Protein AF-A0A7G8PDU6-F1 (afdb_monomer_lite)

Radius of gyration: 21.89 Å; chains: 1; bounding box: 64×41×57 Å

Sequence (117 aa):
MLDEIWTPAAAGVVAGLGAAMPLGAIAALLLREGLVNGFRVAAGAAAGVATVDLVYCTIATLTGATFAWVIDDHRGAFLLASGLLIVAIGVRQLCQVSFVKCFGPTAVISLGPTRCE

Structure (mmCIF, N/CA/C/O backbone):
data_AF-A0A7G8PDU6-F1
#
_entry.id   AF-A0A7G8PDU6-F1
#
loop_
_atom_site.group_PDB
_atom_site.id
_atom_site.type_symbol
_atom_site.label_atom_id
_atom_site.label_alt_id
_atom_site.label_comp_id
_atom_site.label_asym_id
_atom_site.label_entity_id
_atom_site.label_seq_id
_atom_site.pdbx_PDB_ins_code
_atom_site.Cartn_x
_atom_site.Cartn_y
_atom_site.Cartn_z
_atom_site.occupancy
_atom_site.B_iso_or_equiv
_atom_site.auth_seq_id
_atom_site.auth_comp_id
_atom_site.auth_asym_id
_atom_site.auth_atom_id
_atom_site.pdbx_PDB_model_num
ATOM 1 N N . MET A 1 1 ? 28.158 -12.651 -4.720 1.00 58.69 1 MET A N 1
ATOM 2 C CA . MET A 1 1 ? 27.134 -13.717 -4.623 1.00 58.69 1 MET A CA 1
ATOM 3 C C . MET A 1 1 ? 26.109 -13.483 -3.522 1.00 58.69 1 MET A C 1
ATOM 5 O O . MET A 1 1 ? 24.941 -13.406 -3.864 1.00 58.69 1 MET A O 1
ATOM 9 N N . LEU A 1 2 ? 26.474 -13.338 -2.238 1.00 61.88 2 LEU A N 1
ATOM 10 C CA . LEU A 1 2 ? 25.473 -12.999 -1.208 1.00 61.88 2 LEU A CA 1
ATOM 11 C C . LEU A 1 2 ? 24.870 -11.603 -1.453 1.00 61.88 2 LEU A C 1
ATOM 13 O O . LEU A 1 2 ? 23.651 -11.464 -1.438 1.00 61.88 2 LEU A O 1
ATOM 17 N N . ASP A 1 3 ? 25.688 -10.603 -1.792 1.00 74.19 3 ASP A N 1
ATOM 18 C CA . ASP A 1 3 ? 25.215 -9.233 -2.067 1.00 74.19 3 ASP A CA 1
ATOM 19 C C . ASP A 1 3 ? 24.244 -9.135 -3.258 1.00 74.19 3 ASP A C 1
ATOM 21 O O . ASP A 1 3 ? 23.340 -8.303 -3.244 1.00 74.19 3 ASP A O 1
ATOM 25 N N . GLU A 1 4 ? 24.371 -10.029 -4.244 1.00 78.75 4 GLU A N 1
ATOM 26 C CA . GLU A 1 4 ? 23.499 -10.136 -5.430 1.00 78.75 4 GLU A CA 1
ATOM 27 C C . GLU A 1 4 ? 22.113 -10.704 -5.125 1.00 78.75 4 GLU A C 1
ATOM 29 O O . GLU A 1 4 ? 21.183 -10.485 -5.891 1.00 78.75 4 GLU A O 1
ATOM 34 N N . ILE A 1 5 ? 21.965 -11.427 -4.014 1.00 80.56 5 ILE A N 1
ATOM 35 C CA . ILE A 1 5 ? 20.681 -11.953 -3.536 1.00 80.56 5 ILE A CA 1
ATOM 36 C C . ILE A 1 5 ? 20.074 -11.028 -2.484 1.00 80.56 5 ILE A C 1
ATOM 38 O O . ILE A 1 5 ? 18.863 -10.806 -2.477 1.00 80.56 5 ILE A O 1
ATOM 42 N N . TRP A 1 6 ? 20.909 -10.438 -1.628 1.00 87.38 6 TRP A N 1
ATOM 43 C CA . TRP A 1 6 ? 20.455 -9.512 -0.596 1.00 87.38 6 TRP A CA 1
ATOM 44 C C . TRP A 1 6 ? 19.875 -8.222 -1.179 1.00 87.38 6 TRP A C 1
ATOM 46 O O . TRP A 1 6 ? 18.873 -7.737 -0.661 1.00 87.38 6 TRP A O 1
ATOM 56 N N . THR A 1 7 ? 20.432 -7.689 -2.271 1.00 86.19 7 THR A N 1
ATOM 57 C CA . THR A 1 7 ? 19.902 -6.473 -2.917 1.00 86.19 7 THR A CA 1
ATOM 58 C C . THR A 1 7 ? 18.493 -6.637 -3.495 1.00 86.19 7 THR A C 1
ATOM 60 O O . THR A 1 7 ? 17.632 -5.836 -3.125 1.00 86.19 7 THR A O 1
ATOM 63 N N . PRO A 1 8 ? 18.183 -7.635 -4.347 1.00 85.69 8 PRO A N 1
ATOM 64 C CA . PRO A 1 8 ? 16.826 -7.814 -4.857 1.00 85.69 8 PRO A CA 1
ATOM 65 C C . PRO A 1 8 ? 15.847 -8.228 -3.754 1.00 85.69 8 PRO A C 1
ATOM 67 O O . PRO A 1 8 ? 14.700 -7.785 -3.774 1.00 85.69 8 PRO A O 1
ATOM 70 N N . ALA A 1 9 ? 16.288 -9.007 -2.758 1.00 84.50 9 ALA A N 1
ATOM 71 C CA . ALA A 1 9 ? 15.455 -9.348 -1.606 1.00 84.50 9 ALA A CA 1
ATOM 72 C C . ALA A 1 9 ? 15.091 -8.102 -0.781 1.00 84.50 9 ALA A C 1
ATOM 74 O O . ALA A 1 9 ? 13.918 -7.878 -0.483 1.00 84.50 9 ALA A O 1
ATOM 75 N N . ALA A 1 10 ? 16.070 -7.248 -0.467 1.00 88.00 10 ALA A N 1
ATOM 76 C CA . ALA A 1 10 ? 15.836 -5.996 0.246 1.00 88.00 10 ALA A CA 1
ATOM 77 C C . ALA A 1 10 ? 14.972 -5.026 -0.574 1.00 88.00 10 ALA A C 1
ATOM 79 O O . ALA A 1 10 ? 14.035 -4.438 -0.036 1.00 88.00 10 ALA A O 1
ATOM 80 N N . ALA A 1 11 ? 15.229 -4.897 -1.879 1.00 85.50 11 ALA A N 1
ATOM 81 C CA . ALA A 1 11 ? 14.428 -4.064 -2.773 1.00 85.50 11 ALA A CA 1
ATOM 82 C C . ALA A 1 11 ? 12.970 -4.541 -2.844 1.00 85.50 11 ALA A C 1
ATOM 84 O O . ALA A 1 11 ? 12.058 -3.720 -2.780 1.00 85.50 11 ALA A O 1
ATOM 85 N N . GLY A 1 12 ? 12.743 -5.857 -2.905 1.00 83.12 12 GLY A N 1
ATOM 86 C CA . GLY A 1 12 ? 11.407 -6.450 -2.862 1.00 83.12 12 GLY A CA 1
ATOM 87 C C . GLY A 1 12 ? 10.679 -6.171 -1.545 1.00 83.12 12 GLY A C 1
ATOM 88 O O . GLY A 1 12 ? 9.515 -5.779 -1.564 1.00 83.12 12 GLY A O 1
ATOM 89 N N . VAL A 1 13 ? 11.368 -6.295 -0.404 1.00 86.38 13 VAL A N 1
ATOM 90 C CA . VAL A 1 13 ? 10.800 -5.972 0.919 1.00 86.38 13 VAL A CA 1
ATOM 91 C C . VAL A 1 13 ? 10.433 -4.491 1.021 1.00 86.38 13 VAL A C 1
ATOM 93 O O . VAL A 1 13 ? 9.337 -4.165 1.473 1.00 86.38 13 VAL A O 1
ATOM 96 N N . VAL A 1 14 ? 11.310 -3.591 0.573 1.00 87.31 14 VAL A N 1
ATOM 97 C CA . VAL A 1 14 ? 11.053 -2.141 0.589 1.00 87.31 14 VAL A CA 1
ATOM 98 C C . VAL A 1 14 ? 9.904 -1.773 -0.353 1.00 87.31 14 VAL A C 1
ATOM 100 O O . VAL A 1 14 ? 9.031 -0.996 0.031 1.00 87.31 14 VAL A O 1
ATOM 103 N N . ALA A 1 15 ? 9.855 -2.357 -1.552 1.00 82.94 15 ALA A N 1
ATOM 104 C CA . ALA A 1 15 ? 8.761 -2.147 -2.498 1.00 82.94 15 ALA A CA 1
ATOM 105 C C . ALA A 1 15 ? 7.421 -2.666 -1.949 1.00 82.94 15 ALA A C 1
ATOM 107 O O . ALA A 1 15 ? 6.408 -1.974 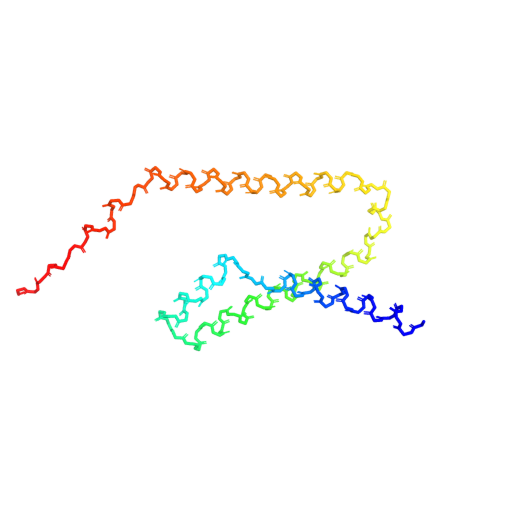-2.046 1.00 82.94 15 ALA A O 1
ATOM 108 N N . GLY A 1 16 ? 7.425 -3.841 -1.312 1.00 76.25 16 GLY A N 1
ATOM 109 C CA . GLY A 1 16 ? 6.250 -4.415 -0.656 1.00 76.25 16 GLY A CA 1
ATOM 110 C C . GLY A 1 16 ? 5.763 -3.574 0.524 1.00 76.25 16 GLY A C 1
ATOM 111 O O . GLY A 1 16 ? 4.573 -3.297 0.625 1.00 76.25 16 GLY A O 1
ATOM 112 N N . LEU A 1 17 ? 6.673 -3.091 1.376 1.00 80.56 17 LEU A N 1
ATOM 113 C CA . LEU A 1 17 ? 6.338 -2.168 2.468 1.00 80.56 17 LEU A CA 1
ATOM 114 C C . LEU A 1 17 ? 5.760 -0.846 1.949 1.00 80.56 17 LEU A C 1
ATOM 116 O O . LEU A 1 17 ? 4.814 -0.326 2.536 1.00 80.56 17 LEU A O 1
ATOM 120 N N . GLY A 1 18 ? 6.298 -0.321 0.845 1.00 78.31 18 GLY A N 1
ATOM 121 C CA . GLY A 1 18 ? 5.778 0.881 0.196 1.00 78.31 18 GLY A CA 1
ATOM 122 C C . GLY A 1 18 ? 4.353 0.711 -0.336 1.00 78.31 18 GLY A C 1
ATOM 123 O O . GLY A 1 18 ? 3.552 1.634 -0.216 1.00 78.31 18 GLY A O 1
ATOM 124 N N . ALA A 1 19 ? 4.021 -0.465 -0.877 1.00 71.75 19 ALA A N 1
ATOM 125 C CA . ALA A 1 19 ? 2.669 -0.781 -1.340 1.00 71.75 19 ALA A CA 1
ATOM 126 C C . ALA A 1 19 ? 1.694 -1.047 -0.178 1.00 71.75 19 ALA A C 1
ATOM 128 O O . ALA A 1 19 ? 0.557 -0.584 -0.211 1.00 71.75 19 ALA A O 1
ATOM 129 N N . ALA A 1 20 ? 2.151 -1.752 0.862 1.00 72.12 20 ALA A N 1
ATOM 130 C CA . ALA A 1 20 ? 1.299 -2.223 1.950 1.00 72.12 20 ALA A CA 1
ATOM 131 C C . ALA A 1 20 ? 0.970 -1.156 3.002 1.00 72.12 20 ALA A C 1
ATOM 133 O O . ALA A 1 20 ? -0.032 -1.299 3.696 1.00 72.12 20 ALA A O 1
ATOM 134 N N . MET A 1 21 ? 1.798 -0.117 3.174 1.00 72.81 21 MET A N 1
ATOM 135 C CA . MET A 1 21 ? 1.584 0.918 4.193 1.00 72.81 21 MET A CA 1
ATOM 136 C C . MET A 1 21 ? 0.507 1.913 3.735 1.00 72.81 21 MET A C 1
ATOM 138 O O . MET A 1 21 ? 0.796 2.815 2.943 1.00 72.81 21 MET A O 1
ATOM 142 N N . PRO A 1 22 ? -0.737 1.830 4.248 1.00 66.38 22 PRO A N 1
ATOM 143 C CA . PRO A 1 22 ? -1.825 2.661 3.773 1.00 66.38 22 PRO A CA 1
ATOM 144 C C . PRO A 1 22 ? -1.789 3.999 4.521 1.00 66.38 22 PRO A C 1
ATOM 146 O O . PRO A 1 22 ? -2.660 4.282 5.336 1.00 66.38 22 PRO A O 1
ATOM 149 N N . LEU A 1 23 ? -0.789 4.847 4.268 1.00 67.56 23 LEU A N 1
ATOM 150 C CA . LEU A 1 23 ? -0.573 6.110 5.005 1.00 67.56 23 LEU A CA 1
ATOM 151 C C . LEU A 1 23 ? -1.593 7.228 4.683 1.00 67.56 23 LEU A C 1
ATOM 153 O O . LEU A 1 23 ? -1.410 8.375 5.083 1.00 67.56 23 LEU A O 1
ATOM 157 N N . GLY A 1 24 ? -2.660 6.918 3.945 1.00 75.69 24 GLY A N 1
ATOM 158 C CA . GLY A 1 24 ? -3.631 7.891 3.446 1.00 75.69 24 GLY A CA 1
ATOM 159 C C . GLY A 1 24 ? -5.006 7.812 4.114 1.00 75.69 24 GLY A C 1
ATOM 160 O O . GLY A 1 24 ? -5.151 7.600 5.317 1.00 75.69 24 GLY A O 1
ATOM 161 N N . ALA A 1 25 ? -6.049 7.968 3.295 1.00 79.94 25 ALA A N 1
ATOM 162 C CA . ALA A 1 25 ? -7.442 7.994 3.744 1.00 79.94 25 ALA A CA 1
ATOM 163 C C . ALA A 1 25 ? -7.875 6.707 4.466 1.00 79.94 25 ALA A C 1
ATOM 165 O O . ALA A 1 25 ? -8.644 6.769 5.419 1.00 79.94 25 ALA A O 1
ATOM 166 N N . ILE A 1 26 ? -7.358 5.548 4.047 1.00 86.38 26 ILE A N 1
ATOM 167 C CA . ILE A 1 26 ? -7.719 4.252 4.634 1.00 86.38 26 ILE A CA 1
ATOM 168 C C . ILE A 1 26 ? -7.268 4.163 6.100 1.00 86.38 26 ILE A C 1
ATOM 170 O O . ILE A 1 26 ? -8.058 3.729 6.935 1.00 86.38 26 ILE A O 1
ATOM 174 N N . ALA A 1 27 ? -6.064 4.635 6.452 1.00 85.12 27 ALA A N 1
ATOM 175 C CA . ALA A 1 27 ? -5.621 4.669 7.849 1.00 85.12 27 ALA A CA 1
ATOM 176 C C . ALA A 1 27 ? -6.503 5.580 8.711 1.00 85.12 27 ALA A C 1
ATOM 178 O O . ALA A 1 27 ? -6.891 5.189 9.808 1.00 85.12 27 ALA A O 1
ATOM 179 N N . ALA A 1 28 ? -6.873 6.763 8.209 1.00 88.00 28 ALA A N 1
ATOM 180 C CA . ALA A 1 28 ? -7.775 7.663 8.927 1.00 88.00 28 ALA A CA 1
ATOM 181 C C . ALA A 1 28 ? -9.175 7.049 9.118 1.00 88.00 28 ALA A C 1
ATOM 183 O O . ALA A 1 28 ? -9.765 7.177 10.193 1.00 88.00 28 ALA A O 1
ATOM 184 N N . LEU A 1 29 ? -9.691 6.346 8.103 1.00 86.19 29 LEU A N 1
ATOM 185 C CA . LEU A 1 29 ? -10.969 5.634 8.176 1.00 86.19 29 LEU A CA 1
ATOM 186 C C . LEU A 1 29 ? -10.922 4.480 9.183 1.00 86.19 29 LEU A C 1
ATOM 188 O O . LEU A 1 29 ? -11.814 4.390 10.020 1.00 86.19 29 LEU A O 1
ATOM 192 N N . LEU A 1 30 ? -9.876 3.648 9.162 1.00 87.69 30 LEU A N 1
ATOM 193 C CA . LEU A 1 30 ? -9.695 2.554 10.124 1.00 87.69 30 LEU A CA 1
ATOM 194 C C . LEU A 1 30 ? -9.487 3.069 11.551 1.00 87.69 30 LEU A C 1
ATOM 196 O O . LEU A 1 30 ? -10.020 2.488 12.495 1.00 87.69 30 LEU A O 1
ATOM 200 N N . LEU A 1 31 ? -8.756 4.174 11.717 1.00 88.69 31 LEU A N 1
ATOM 201 C CA . LEU A 1 31 ? -8.574 4.811 13.018 1.00 88.69 31 LEU A CA 1
ATOM 202 C C . LEU A 1 31 ? -9.911 5.320 13.561 1.00 88.69 31 LEU A C 1
ATOM 204 O O . LEU A 1 31 ? -10.251 5.048 14.709 1.00 88.69 31 LEU A O 1
ATOM 208 N N . ARG A 1 32 ? -10.702 6.007 12.729 1.00 90.25 32 ARG A N 1
ATOM 209 C CA . ARG A 1 32 ? -12.048 6.451 13.107 1.00 90.25 32 ARG A CA 1
ATOM 210 C C . ARG A 1 32 ? -12.950 5.267 13.447 1.00 90.25 32 ARG A C 1
ATOM 212 O O . ARG A 1 32 ? -13.655 5.322 14.447 1.00 90.25 32 ARG A O 1
ATOM 219 N N . GLU A 1 33 ? -12.910 4.207 12.650 1.00 92.50 33 GLU A N 1
ATOM 220 C CA . GLU A 1 33 ? -13.686 2.989 12.888 1.00 92.50 33 GLU A CA 1
ATOM 221 C C . GLU A 1 33 ? -13.306 2.334 14.224 1.00 92.50 33 GLU A C 1
ATOM 223 O O . GLU A 1 33 ? -14.180 1.963 15.004 1.00 92.50 33 GLU A O 1
ATOM 228 N N . GLY A 1 34 ? -12.011 2.280 14.546 1.00 89.81 34 GLY A N 1
ATOM 229 C CA . GLY A 1 34 ? -11.521 1.768 15.826 1.00 89.81 34 GLY A CA 1
ATOM 230 C C . GLY A 1 34 ? -11.924 2.627 17.019 1.00 89.81 34 GLY A C 1
ATOM 231 O O . GLY A 1 34 ? -12.220 2.084 18.082 1.00 89.81 34 GLY A O 1
ATOM 232 N N . LEU A 1 35 ? -11.982 3.948 16.842 1.00 93.38 35 LEU A N 1
ATOM 233 C CA . LEU A 1 35 ? -12.425 4.880 17.879 1.00 93.38 35 LEU A CA 1
ATOM 234 C C . LEU A 1 35 ? -13.944 4.839 18.106 1.00 93.38 35 LEU A C 1
ATOM 236 O O . LEU A 1 35 ? -14.380 4.994 19.243 1.00 93.38 35 LEU A O 1
ATOM 240 N N . VAL A 1 36 ? -14.748 4.636 17.055 1.00 93.44 36 VAL A N 1
ATOM 241 C CA . VAL A 1 36 ? -16.222 4.653 17.139 1.00 93.44 36 VAL A CA 1
ATOM 242 C C . VAL A 1 36 ? -16.794 3.282 17.508 1.00 93.44 36 VAL A C 1
ATOM 244 O O . VAL A 1 36 ? -17.647 3.194 18.386 1.00 93.44 36 VAL A O 1
ATOM 247 N N . ASN A 1 37 ? -16.328 2.215 16.854 1.00 88.69 37 ASN A N 1
ATOM 248 C CA . ASN A 1 37 ? -16.907 0.869 16.947 1.00 88.69 37 ASN A CA 1
ATOM 249 C C . ASN A 1 37 ? -15.991 -0.141 17.669 1.00 88.69 37 ASN A C 1
ATOM 251 O O . ASN A 1 37 ? -16.360 -1.301 17.867 1.00 88.69 37 ASN A O 1
ATOM 255 N N . GLY A 1 38 ? -14.807 0.297 18.112 1.00 90.81 38 GLY A N 1
ATOM 256 C CA . GLY A 1 38 ? -13.863 -0.502 18.889 1.00 90.81 38 GLY A CA 1
ATOM 257 C C . GLY A 1 38 ? -12.921 -1.374 18.049 1.00 90.81 38 GLY A C 1
ATOM 258 O O . GLY A 1 38 ? -13.096 -1.594 16.850 1.00 90.81 38 GLY A O 1
ATOM 259 N N . PHE A 1 39 ? -11.895 -1.920 18.712 1.00 88.19 39 PHE A N 1
ATOM 260 C CA . PHE A 1 39 ? -10.776 -2.607 18.052 1.00 88.19 39 PHE A CA 1
ATOM 261 C C . PHE A 1 39 ? -11.187 -3.856 17.258 1.00 88.19 39 PHE A C 1
ATOM 263 O O . PHE A 1 39 ? -10.637 -4.117 16.193 1.00 88.19 39 PHE A O 1
ATOM 270 N N . ARG A 1 40 ? -12.175 -4.625 17.736 1.00 88.06 40 ARG A N 1
ATOM 271 C CA . ARG A 1 40 ? -12.631 -5.849 17.051 1.00 88.06 40 ARG A CA 1
ATOM 272 C C . ARG A 1 40 ? -13.229 -5.567 15.673 1.00 88.06 40 ARG A C 1
ATOM 274 O O . ARG A 1 40 ? -12.972 -6.326 14.744 1.00 88.06 40 ARG A O 1
ATOM 281 N N . VAL A 1 41 ? -14.015 -4.498 15.545 1.00 89.62 41 VAL A N 1
ATOM 282 C CA . VAL A 1 41 ? -14.643 -4.120 14.270 1.00 89.62 41 VAL A CA 1
ATOM 283 C C . VAL A 1 41 ? -13.591 -3.547 13.323 1.00 89.62 41 VAL A C 1
ATOM 285 O O . VAL A 1 41 ? -13.510 -3.969 12.170 1.00 89.62 41 VAL A O 1
ATOM 288 N N . ALA A 1 42 ? -12.703 -2.690 13.833 1.00 88.38 42 ALA A N 1
ATOM 289 C CA . ALA A 1 42 ? -11.586 -2.158 13.056 1.00 88.38 42 ALA A CA 1
ATOM 290 C C . ALA A 1 42 ? -10.622 -3.247 12.561 1.00 88.38 42 ALA A C 1
ATOM 292 O O . ALA A 1 42 ? -10.160 -3.175 11.426 1.00 88.38 42 ALA A O 1
ATOM 293 N N . ALA A 1 43 ? -10.357 -4.285 13.362 1.00 89.81 43 ALA A N 1
ATOM 294 C CA . ALA A 1 43 ? -9.545 -5.426 12.943 1.00 89.81 43 ALA A CA 1
ATOM 295 C C . ALA A 1 43 ? -10.202 -6.211 11.794 1.00 89.81 43 ALA A C 1
ATOM 297 O O . ALA A 1 43 ? -9.516 -6.606 10.854 1.00 89.81 43 ALA A O 1
ATOM 298 N N . GLY A 1 44 ? -11.528 -6.387 11.826 1.00 92.00 44 GLY A N 1
ATOM 299 C CA . GLY A 1 44 ? -12.277 -6.987 10.717 1.00 92.00 44 GLY A CA 1
ATO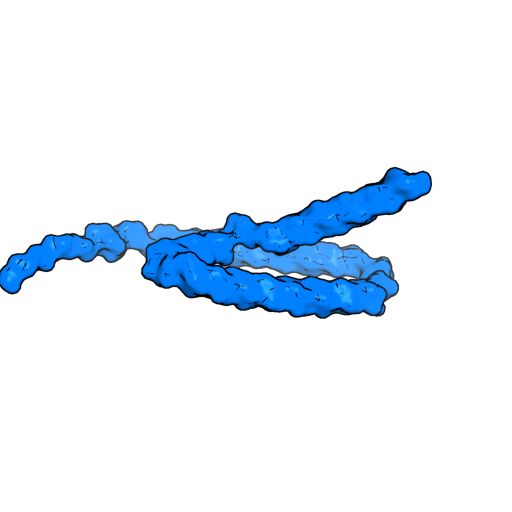M 300 C C . GLY A 1 44 ? -12.217 -6.141 9.441 1.00 92.00 44 GLY A C 1
ATOM 301 O O . GLY A 1 44 ? -11.973 -6.671 8.358 1.00 92.00 44 GLY A O 1
ATOM 302 N N . ALA A 1 45 ? -12.359 -4.819 9.568 1.00 89.56 45 ALA A N 1
ATOM 303 C CA . ALA A 1 45 ? -12.211 -3.896 8.444 1.00 89.56 45 ALA A CA 1
ATOM 304 C C . ALA A 1 45 ? -10.785 -3.922 7.863 1.00 89.56 45 ALA A C 1
ATOM 306 O O . ALA A 1 45 ? -10.614 -4.008 6.647 1.00 89.56 45 ALA A O 1
ATOM 307 N N . ALA A 1 46 ? -9.760 -3.927 8.719 1.00 88.56 46 ALA A N 1
ATOM 308 C CA . ALA A 1 46 ? -8.363 -4.030 8.305 1.00 88.56 46 ALA A CA 1
ATOM 309 C C . ALA A 1 46 ? -8.067 -5.365 7.600 1.00 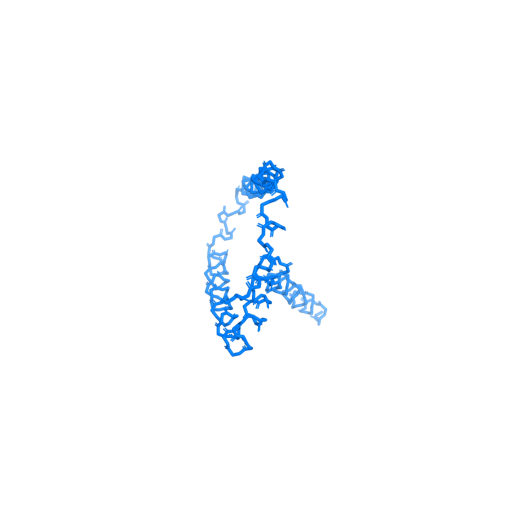88.56 46 ALA A C 1
ATOM 311 O O . ALA A 1 46 ? -7.369 -5.377 6.589 1.00 88.56 46 ALA A O 1
ATOM 312 N N . ALA A 1 47 ? -8.645 -6.473 8.0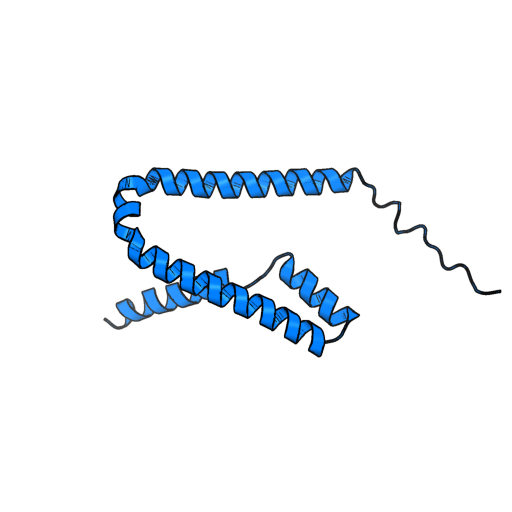77 1.00 90.81 47 ALA A N 1
ATOM 313 C CA . ALA A 1 47 ? -8.533 -7.769 7.413 1.00 90.81 47 ALA A CA 1
ATOM 314 C C . ALA A 1 47 ? -9.147 -7.744 6.004 1.00 90.81 47 ALA A C 1
ATOM 316 O O . ALA A 1 47 ? -8.554 -8.284 5.076 1.00 90.81 47 ALA A O 1
ATOM 317 N N . GLY A 1 48 ? -10.287 -7.071 5.821 1.00 90.12 48 GLY A N 1
ATOM 318 C CA . GLY A 1 48 ? -10.892 -6.878 4.500 1.00 90.12 48 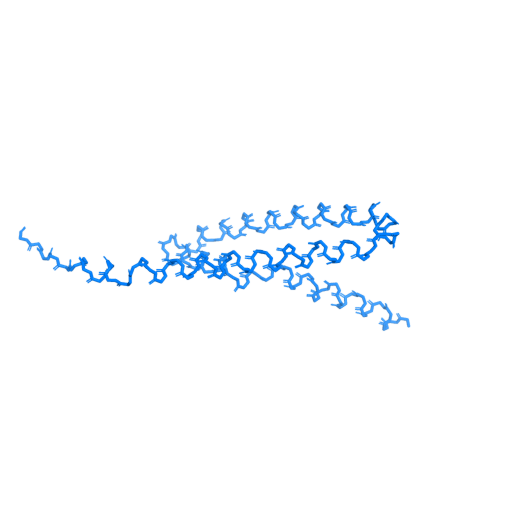GLY A CA 1
ATOM 319 C C . GLY A 1 48 ? -10.016 -6.064 3.541 1.00 90.12 48 GLY A C 1
ATOM 320 O O . GLY A 1 48 ? -9.892 -6.412 2.371 1.00 90.12 48 GLY A O 1
ATOM 321 N N . VAL A 1 49 ? -9.363 -5.004 4.024 1.00 89.94 49 VAL A N 1
ATOM 322 C CA . VAL A 1 49 ? -8.408 -4.237 3.203 1.00 89.94 49 VAL A CA 1
ATOM 323 C C . VAL A 1 49 ? -7.215 -5.113 2.812 1.00 89.94 49 VAL A C 1
ATOM 325 O O . VAL A 1 49 ? -6.830 -5.136 1.645 1.00 89.94 49 VAL A O 1
ATOM 328 N N . ALA A 1 50 ? -6.674 -5.877 3.764 1.00 89.44 50 ALA A N 1
ATOM 329 C CA . ALA A 1 50 ? -5.535 -6.757 3.524 1.00 89.44 50 ALA A CA 1
ATOM 330 C C . ALA A 1 50 ? -5.846 -7.866 2.505 1.00 89.44 50 ALA A C 1
ATOM 332 O O . ALA A 1 50 ? -4.994 -8.187 1.681 1.00 89.44 50 ALA A O 1
ATOM 333 N N . THR A 1 51 ? -7.053 -8.443 2.516 1.00 92.31 51 THR A N 1
ATOM 334 C CA . THR A 1 51 ? -7.423 -9.468 1.526 1.00 92.31 51 THR A CA 1
ATOM 335 C C . THR A 1 51 ? -7.524 -8.891 0.121 1.00 92.31 51 THR A C 1
ATOM 337 O O . THR A 1 51 ? -7.022 -9.508 -0.817 1.00 92.31 51 THR A O 1
ATOM 340 N N . VAL A 1 52 ? -8.118 -7.707 -0.038 1.00 92.38 52 VAL A N 1
ATOM 341 C CA . VAL A 1 52 ? -8.197 -7.032 -1.343 1.00 92.38 52 VAL A CA 1
ATOM 342 C C . VAL A 1 52 ? -6.803 -6.677 -1.859 1.00 92.38 52 VAL A C 1
ATOM 344 O O . VAL A 1 52 ? -6.528 -6.894 -3.038 1.00 92.38 52 VAL A O 1
ATOM 347 N N . ASP A 1 53 ? -5.914 -6.199 -0.987 1.00 89.38 53 ASP A N 1
ATOM 348 C CA . ASP A 1 53 ? -4.531 -5.881 -1.354 1.00 89.38 53 ASP A CA 1
ATOM 349 C C . ASP A 1 53 ? -3.756 -7.126 -1.813 1.00 89.38 53 ASP A C 1
ATOM 351 O O . ASP A 1 53 ? -3.107 -7.112 -2.859 1.00 89.38 53 ASP A O 1
ATOM 355 N N . LEU A 1 54 ? -3.912 -8.250 -1.105 1.00 87.50 54 LEU A N 1
ATOM 356 C CA . LEU A 1 54 ? -3.278 -9.523 -1.456 1.00 87.50 54 LEU A CA 1
ATOM 357 C C . LEU A 1 54 ? -3.805 -10.059 -2.800 1.00 87.50 54 LEU A C 1
ATOM 359 O O . LEU A 1 54 ? -3.029 -10.483 -3.661 1.00 87.50 54 LEU A O 1
ATOM 363 N N . VAL A 1 55 ? -5.118 -9.982 -3.030 1.00 93.81 55 VAL A N 1
ATOM 364 C CA . VAL A 1 55 ? -5.733 -10.358 -4.315 1.00 93.81 55 VAL A CA 1
ATOM 365 C C . VAL A 1 55 ? -5.233 -9.457 -5.447 1.00 93.81 55 VAL A C 1
ATOM 367 O O . VAL A 1 55 ? -4.871 -9.948 -6.514 1.00 93.81 55 VAL A O 1
ATOM 370 N N . TYR A 1 56 ? -5.152 -8.147 -5.230 1.00 87.44 56 TYR A N 1
ATOM 371 C CA . TYR A 1 56 ? -4.644 -7.231 -6.246 1.00 87.44 56 TYR A CA 1
ATOM 372 C C . TYR A 1 56 ? -3.161 -7.480 -6.551 1.00 87.44 56 TYR A C 1
ATOM 374 O O . TYR A 1 56 ? -2.791 -7.617 -7.717 1.00 87.44 56 TYR A O 1
ATOM 382 N N . CYS A 1 57 ? -2.319 -7.609 -5.524 1.00 88.00 57 CYS A N 1
ATOM 383 C CA . CYS A 1 57 ? -0.889 -7.868 -5.681 1.00 88.00 57 CYS A CA 1
ATOM 384 C C . CYS A 1 57 ? -0.616 -9.186 -6.416 1.00 88.00 57 CYS A C 1
ATOM 386 O O . CYS A 1 57 ? 0.260 -9.233 -7.283 1.00 88.00 57 CYS A O 1
ATOM 388 N N . THR A 1 58 ? -1.370 -10.247 -6.112 1.00 90.69 58 THR A N 1
ATOM 389 C CA . THR A 1 58 ? -1.239 -11.543 -6.804 1.00 90.69 58 THR A CA 1
ATOM 390 C C . THR A 1 58 ? -1.612 -11.437 -8.279 1.00 90.69 58 THR A C 1
ATOM 392 O O . THR A 1 58 ? -0.853 -11.889 -9.136 1.00 90.69 58 THR A O 1
ATOM 395 N N . ILE A 1 59 ? -2.723 -10.774 -8.607 1.00 92.31 59 ILE A N 1
ATOM 396 C CA . ILE A 1 59 ? -3.117 -10.544 -10.005 1.00 92.31 59 ILE A CA 1
ATOM 397 C C . ILE A 1 59 ? -2.075 -9.680 -10.727 1.00 92.31 59 ILE A C 1
ATOM 399 O O . ILE A 1 59 ? -1.681 -10.000 -11.851 1.00 92.31 59 ILE A O 1
ATOM 403 N N . ALA A 1 60 ? -1.600 -8.610 -10.090 1.00 87.12 60 ALA A N 1
ATOM 404 C CA . ALA A 1 60 ? -0.625 -7.690 -10.665 1.00 87.12 60 ALA A CA 1
ATOM 405 C C . ALA A 1 60 ? 0.719 -8.375 -10.955 1.00 87.12 60 ALA A C 1
ATOM 407 O O . ALA A 1 60 ? 1.277 -8.186 -12.034 1.00 87.12 60 ALA A O 1
ATOM 408 N N . THR A 1 61 ? 1.223 -9.204 -10.036 1.00 86.38 61 THR A N 1
ATOM 409 C CA . THR A 1 61 ? 2.488 -9.938 -10.223 1.00 86.38 61 THR A CA 1
ATOM 410 C C . THR A 1 61 ? 2.383 -11.016 -11.298 1.00 86.38 61 THR A C 1
ATOM 412 O O . THR A 1 61 ? 3.271 -11.104 -12.147 1.00 86.38 61 THR A O 1
ATOM 415 N N . LEU A 1 62 ? 1.286 -11.782 -11.329 1.00 89.06 62 LEU A N 1
ATOM 416 C CA . LEU A 1 62 ? 1.036 -12.768 -12.387 1.00 89.06 62 LEU A CA 1
ATOM 417 C C . LEU A 1 62 ? 0.942 -12.097 -13.762 1.00 89.06 62 LEU A C 1
ATOM 419 O O . LEU A 1 62 ? 1.605 -12.512 -14.713 1.00 89.06 62 LEU A O 1
ATOM 423 N N . THR A 1 63 ? 0.169 -11.014 -13.854 1.00 86.75 63 THR A N 1
ATOM 424 C CA . THR A 1 63 ? 0.001 -10.265 -15.104 1.00 86.75 63 THR A CA 1
ATOM 425 C C . THR A 1 63 ? 1.327 -9.641 -15.536 1.00 86.75 63 THR A C 1
ATOM 427 O O . THR A 1 63 ? 1.739 -9.814 -16.680 1.00 86.75 63 THR A O 1
ATOM 430 N N . GLY A 1 64 ? 2.058 -8.999 -14.622 1.00 80.94 64 GLY A N 1
ATOM 431 C CA . GLY A 1 64 ? 3.360 -8.392 -14.904 1.00 80.94 64 GLY A CA 1
ATOM 432 C C . GLY A 1 64 ? 4.380 -9.385 -15.463 1.00 80.94 64 GLY A C 1
ATOM 433 O O . GLY A 1 64 ? 5.046 -9.075 -16.448 1.00 80.94 64 GLY A O 1
ATOM 434 N N . ALA A 1 65 ? 4.442 -10.601 -14.911 1.00 80.75 65 ALA A N 1
ATOM 435 C CA . ALA A 1 65 ? 5.325 -11.653 -15.416 1.00 80.75 65 ALA A CA 1
ATOM 436 C C . ALA A 1 65 ? 4.965 -12.086 -16.849 1.00 80.75 65 ALA A C 1
ATOM 438 O O . ALA A 1 65 ? 5.851 -12.303 -17.672 1.00 80.75 65 ALA A O 1
ATOM 439 N N . THR A 1 66 ? 3.670 -12.171 -17.167 1.00 80.94 66 THR A N 1
ATOM 440 C CA . THR A 1 66 ? 3.196 -12.585 -18.502 1.00 80.94 66 THR A CA 1
ATOM 441 C C . THR A 1 66 ? 3.263 -11.488 -19.564 1.00 80.94 66 THR A C 1
ATOM 443 O O . THR A 1 66 ? 3.370 -11.801 -20.745 1.00 80.94 66 THR A O 1
ATOM 446 N N . PHE A 1 67 ? 3.211 -10.210 -19.177 1.00 79.31 67 PHE A N 1
ATOM 447 C CA . PHE A 1 67 ? 3.184 -9.073 -20.107 1.00 79.31 67 PHE A CA 1
ATOM 448 C C . PHE A 1 67 ? 4.518 -8.320 -20.215 1.00 79.31 67 PHE A C 1
ATOM 450 O O . PHE A 1 67 ? 4.632 -7.430 -21.057 1.00 79.31 67 PHE A O 1
ATOM 457 N N . ALA A 1 68 ? 5.546 -8.706 -19.451 1.00 78.69 68 ALA A N 1
ATOM 458 C CA . ALA A 1 68 ? 6.858 -8.049 -19.439 1.00 78.69 68 ALA A CA 1
ATOM 459 C C . ALA A 1 68 ? 7.465 -7.845 -20.844 1.00 78.69 68 ALA A C 1
ATOM 461 O O . ALA A 1 68 ? 7.902 -6.748 -21.175 1.00 78.69 68 ALA A O 1
ATOM 462 N N . TRP A 1 69 ? 7.413 -8.870 -21.696 1.00 77.25 69 TRP A N 1
ATOM 463 C CA . TRP A 1 69 ? 7.885 -8.835 -23.086 1.00 77.25 69 TRP A CA 1
ATOM 464 C C . TRP A 1 69 ? 7.176 -7.819 -24.001 1.00 77.25 69 TRP A C 1
ATOM 466 O O . TRP A 1 69 ? 7.819 -7.204 -24.842 1.00 77.25 69 TRP A O 1
ATOM 476 N N . VAL A 1 70 ? 5.869 -7.604 -23.833 1.00 76.50 70 VAL A N 1
ATOM 477 C CA . VAL A 1 70 ? 5.077 -6.660 -24.646 1.00 76.50 70 VAL A CA 1
ATOM 478 C C . VAL A 1 70 ? 5.319 -5.221 -24.187 1.00 76.50 70 VAL A C 1
ATOM 480 O O . VAL A 1 70 ? 5.289 -4.287 -24.985 1.00 76.50 70 VAL A O 1
ATOM 483 N N . ILE A 1 71 ? 5.574 -5.039 -22.890 1.00 76.00 71 ILE A N 1
ATOM 484 C CA . ILE A 1 71 ? 5.854 -3.731 -22.292 1.00 76.00 71 ILE A CA 1
ATOM 485 C C . ILE A 1 71 ? 7.224 -3.207 -22.733 1.00 76.00 71 ILE A C 1
ATOM 487 O O . ILE A 1 71 ? 7.373 -1.994 -22.869 1.00 76.00 71 ILE A O 1
ATOM 491 N N . ASP A 1 72 ? 8.201 -4.083 -22.981 1.00 76.88 72 ASP A N 1
ATOM 492 C CA . ASP A 1 72 ? 9.550 -3.680 -23.399 1.00 76.88 72 ASP A CA 1
ATOM 493 C C . ASP A 1 72 ? 9.536 -2.932 -24.746 1.00 76.88 72 ASP A C 1
ATOM 495 O O . ASP A 1 72 ? 10.153 -1.875 -24.882 1.00 76.88 72 ASP A O 1
ATOM 499 N N . ASP A 1 73 ? 8.704 -3.391 -25.684 1.00 79.56 73 ASP A N 1
ATOM 500 C CA . ASP A 1 73 ? 8.544 -2.801 -27.020 1.00 79.56 73 ASP A CA 1
ATOM 501 C C . ASP A 1 73 ? 7.868 -1.410 -26.991 1.00 79.56 73 ASP A C 1
ATOM 503 O O . ASP A 1 73 ? 8.156 -0.541 -27.810 1.00 79.56 73 ASP A O 1
ATOM 507 N N . HIS A 1 74 ? 7.000 -1.151 -26.001 1.00 81.88 74 HIS A N 1
ATOM 508 C CA . HIS A 1 74 ? 6.198 0.083 -25.897 1.00 81.88 74 HIS A CA 1
ATOM 509 C C . HIS A 1 74 ? 6.407 0.854 -24.582 1.00 81.88 74 HIS A C 1
ATOM 511 O O . HIS A 1 74 ? 5.552 1.644 -24.157 1.00 81.88 74 HIS A O 1
ATOM 517 N N . ARG A 1 75 ? 7.561 0.671 -23.931 1.00 78.75 75 ARG A N 1
ATOM 518 C CA . ARG A 1 75 ? 7.852 1.166 -22.572 1.00 78.75 75 ARG A CA 1
ATOM 519 C C . ARG A 1 75 ? 7.564 2.659 -22.381 1.00 78.75 75 ARG A C 1
ATOM 521 O O . ARG A 1 75 ? 7.029 3.066 -21.349 1.00 78.75 75 ARG A O 1
ATOM 528 N N . GLY A 1 76 ? 7.886 3.476 -23.384 1.00 81.88 76 GLY A N 1
ATOM 529 C CA . GLY A 1 76 ? 7.665 4.925 -23.348 1.00 81.88 76 GLY A CA 1
ATOM 530 C C . GLY A 1 76 ? 6.186 5.318 -23.267 1.00 81.88 76 GLY A C 1
ATOM 531 O O . GLY A 1 76 ? 5.826 6.196 -22.483 1.00 81.88 76 GLY A O 1
ATOM 532 N N . ALA A 1 77 ? 5.315 4.637 -24.016 1.00 84.00 77 ALA A N 1
ATOM 533 C CA . ALA A 1 77 ? 3.881 4.923 -24.020 1.00 84.00 77 ALA A CA 1
ATOM 534 C C . ALA A 1 77 ? 3.233 4.574 -22.672 1.00 84.00 77 ALA A C 1
ATOM 536 O O . ALA A 1 77 ? 2.447 5.359 -22.144 1.00 84.00 77 ALA A O 1
ATOM 537 N N . PHE A 1 78 ? 3.619 3.444 -22.070 1.00 84.25 78 PHE A N 1
ATOM 538 C CA . PHE A 1 78 ? 3.131 3.036 -20.749 1.00 84.25 78 PHE A CA 1
ATOM 539 C C . PHE A 1 78 ? 3.580 3.988 -19.630 1.00 84.25 78 PHE A C 1
ATOM 541 O O . PHE A 1 78 ? 2.784 4.316 -18.744 1.00 84.25 78 PHE A O 1
ATOM 548 N N . LEU A 1 79 ? 4.824 4.476 -19.676 1.00 86.62 79 LEU A N 1
ATOM 549 C CA . LEU A 1 79 ? 5.329 5.465 -18.715 1.00 86.62 79 LEU A CA 1
ATOM 550 C C . LEU A 1 79 ? 4.562 6.787 -18.808 1.00 86.62 79 LEU A C 1
ATOM 552 O O . LEU A 1 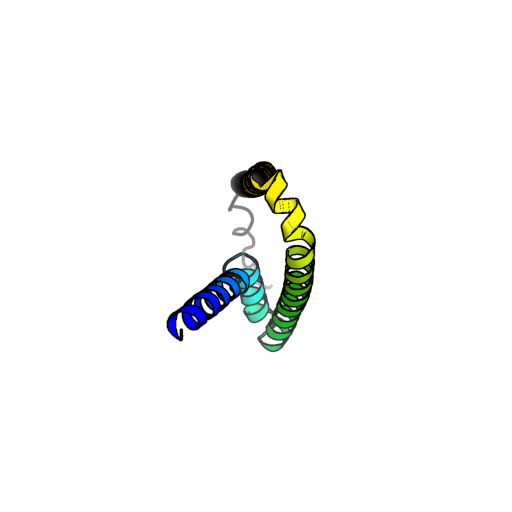79 ? 4.152 7.336 -17.786 1.00 86.62 79 LEU A O 1
ATOM 556 N N . LEU A 1 80 ? 4.313 7.274 -20.025 1.00 90.69 80 LEU A N 1
ATOM 557 C CA . LEU A 1 80 ? 3.531 8.492 -20.228 1.00 90.69 80 LEU A CA 1
ATOM 558 C C . LEU A 1 80 ? 2.073 8.306 -19.803 1.00 90.69 80 LEU A C 1
ATOM 560 O O . LEU A 1 80 ? 1.531 9.170 -19.119 1.00 90.69 80 LEU A O 1
ATOM 564 N N . ALA A 1 81 ? 1.448 7.180 -20.153 1.00 90.94 81 ALA A N 1
ATOM 565 C CA . ALA A 1 81 ? 0.061 6.901 -19.795 1.00 90.94 81 ALA A CA 1
ATOM 566 C C . ALA A 1 81 ? -0.134 6.806 -18.272 1.00 90.94 81 ALA A C 1
ATOM 568 O O . ALA A 1 81 ? -1.042 7.432 -17.727 1.00 90.94 81 ALA A O 1
ATOM 569 N N . SER A 1 82 ? 0.733 6.065 -17.574 1.00 87.06 82 SER A N 1
ATOM 570 C CA . SER A 1 82 ? 0.676 5.926 -16.110 1.00 87.06 82 SER A CA 1
ATOM 571 C C . SER A 1 82 ? 0.975 7.243 -15.393 1.00 87.06 82 SER A C 1
ATOM 573 O O . SER A 1 82 ? 0.233 7.631 -14.490 1.00 87.06 82 SER A O 1
ATOM 575 N N . GLY A 1 83 ? 2.000 7.978 -15.832 1.00 91.00 83 GLY A N 1
ATOM 576 C CA . GLY A 1 83 ? 2.311 9.302 -15.297 1.00 91.00 83 GLY A CA 1
ATOM 577 C C . GLY A 1 83 ? 1.156 10.285 -15.490 1.00 91.00 83 GLY A C 1
ATOM 578 O O . GLY A 1 83 ? 0.751 10.957 -14.540 1.00 91.00 83 GLY A O 1
ATOM 579 N N . LEU A 1 84 ? 0.564 10.317 -16.687 1.00 94.62 84 LEU A N 1
ATOM 580 C CA . LEU A 1 84 ? -0.597 11.156 -16.982 1.00 94.62 84 LEU A CA 1
ATOM 581 C C . LEU A 1 84 ? -1.797 10.782 -16.108 1.00 94.62 84 LEU A C 1
ATOM 583 O O . LEU A 1 84 ? -2.479 11.671 -15.603 1.00 94.62 84 LEU A O 1
ATOM 587 N N . LEU A 1 85 ? -2.034 9.487 -15.892 1.00 93.56 85 LEU A N 1
ATOM 588 C CA . LEU A 1 85 ? -3.107 9.006 -15.026 1.00 93.56 85 LEU A CA 1
ATOM 589 C C . LEU A 1 85 ? -2.912 9.476 -13.575 1.00 93.56 85 LEU A C 1
ATOM 591 O O . LEU A 1 85 ? -3.860 9.980 -12.972 1.00 93.56 85 LEU A O 1
ATOM 595 N N . ILE A 1 86 ? -1.693 9.382 -13.031 1.00 91.00 86 ILE A N 1
ATOM 596 C CA . ILE A 1 86 ? -1.369 9.865 -11.676 1.00 91.00 86 ILE A CA 1
ATOM 597 C C . ILE A 1 86 ? -1.578 11.378 -11.579 1.00 91.00 86 ILE A C 1
ATOM 599 O O . ILE A 1 86 ? -2.230 11.847 -10.644 1.00 91.00 86 ILE A O 1
ATOM 603 N N . VAL A 1 87 ? -1.079 12.144 -12.554 1.00 93.81 87 VAL A N 1
ATOM 604 C CA . VAL A 1 87 ? -1.275 13.600 -12.601 1.00 93.81 87 VAL A CA 1
ATOM 605 C C . VAL A 1 87 ? -2.764 13.936 -12.676 1.00 93.81 87 VAL A C 1
ATOM 607 O O . VAL A 1 87 ? -3.231 14.795 -11.932 1.00 93.81 87 VAL A O 1
ATOM 610 N N . ALA A 1 88 ? -3.537 13.233 -13.505 1.00 93.56 88 ALA A N 1
ATOM 611 C CA . ALA A 1 88 ? -4.975 13.444 -13.628 1.00 93.56 88 ALA A CA 1
ATOM 612 C C . ALA A 1 88 ? -5.716 13.160 -12.312 1.00 93.56 88 ALA A C 1
ATOM 614 O O . ALA A 1 88 ? -6.573 13.951 -11.913 1.00 93.56 88 ALA A O 1
ATOM 615 N N . ILE A 1 89 ? -5.379 12.073 -11.611 1.00 91.31 89 ILE A N 1
ATOM 616 C CA . ILE A 1 89 ? -5.965 11.749 -10.301 1.00 91.31 89 ILE A CA 1
ATOM 617 C C . ILE A 1 89 ? -5.584 12.816 -9.270 1.00 91.31 89 ILE A C 1
ATOM 619 O O . ILE A 1 89 ? -6.467 13.323 -8.576 1.00 91.31 89 ILE A O 1
ATOM 623 N N . GLY A 1 90 ? -4.311 13.215 -9.214 1.00 87.88 90 GLY A N 1
ATOM 624 C CA . GLY A 1 90 ? -3.834 14.259 -8.307 1.00 87.88 90 GLY A CA 1
ATOM 625 C C . GLY A 1 90 ? -4.527 15.602 -8.546 1.00 87.88 90 GLY A C 1
ATOM 626 O O . GLY A 1 90 ? -5.021 16.220 -7.603 1.00 87.88 90 GLY A O 1
ATOM 627 N N . VAL A 1 91 ? -4.657 16.022 -9.809 1.00 92.25 91 VAL A N 1
ATOM 628 C CA . VAL A 1 91 ? -5.390 17.239 -10.195 1.00 92.25 91 VAL A CA 1
ATOM 629 C C . VAL A 1 91 ? -6.863 17.127 -9.817 1.00 92.25 91 VAL A C 1
ATOM 631 O O . VAL A 1 91 ? -7.403 18.055 -9.217 1.00 92.25 91 VAL A O 1
ATOM 634 N N . ARG A 1 92 ? -7.522 15.991 -10.088 1.00 89.81 92 ARG A N 1
ATOM 635 C CA . ARG A 1 92 ? -8.918 15.788 -9.670 1.00 89.81 92 ARG A CA 1
ATOM 636 C C . ARG A 1 92 ? -9.068 15.898 -8.155 1.00 89.81 92 ARG A C 1
ATOM 638 O O . ARG A 1 92 ? -9.973 16.598 -7.712 1.00 89.81 92 ARG A O 1
ATOM 645 N N . GLN A 1 93 ? -8.190 15.275 -7.368 1.00 83.69 93 GLN A N 1
ATOM 646 C CA . GLN A 1 93 ? -8.218 15.377 -5.906 1.00 83.69 93 GLN A CA 1
ATOM 647 C C . GLN A 1 93 ? -8.018 16.824 -5.433 1.00 83.69 93 GLN A C 1
ATOM 649 O O . GLN A 1 93 ? -8.806 17.307 -4.623 1.00 83.69 93 GLN A O 1
ATOM 654 N N . LEU A 1 94 ? -7.044 17.554 -5.985 1.00 85.62 94 LEU A N 1
ATOM 655 C CA . LEU A 1 94 ? -6.821 18.977 -5.691 1.00 85.62 94 LEU A CA 1
ATOM 656 C C . LEU A 1 94 ? -8.048 19.840 -6.027 1.00 85.62 94 LEU A C 1
ATOM 658 O O . LEU A 1 94 ? -8.455 20.686 -5.223 1.00 85.62 94 LEU A O 1
ATOM 662 N N . CYS A 1 95 ? -8.678 19.604 -7.178 1.00 84.25 95 CYS A N 1
ATOM 663 C CA . CYS A 1 95 ? -9.905 20.291 -7.576 1.00 84.25 95 CYS A CA 1
ATOM 664 C C . CYS A 1 95 ? -11.089 19.947 -6.656 1.00 84.25 95 CYS A C 1
ATOM 666 O O . CYS A 1 95 ? -11.871 20.837 -6.324 1.00 84.25 95 CYS A O 1
ATOM 668 N N . GLN A 1 96 ? -11.213 18.699 -6.189 1.00 77.31 96 GLN A N 1
ATOM 669 C CA . GLN A 1 96 ? -12.278 18.300 -5.260 1.00 77.31 96 GLN A CA 1
ATOM 670 C C . GLN A 1 96 ? -12.078 18.865 -3.847 1.00 77.31 96 GLN A C 1
ATOM 672 O O . GLN A 1 96 ? -13.039 19.333 -3.239 1.00 77.31 96 GLN A O 1
ATOM 677 N N . VAL A 1 97 ? -10.847 18.908 -3.330 1.00 61.47 97 VAL A N 1
ATOM 678 C CA . VAL A 1 97 ? -10.553 19.539 -2.028 1.00 61.47 97 VAL A CA 1
ATOM 679 C C . VAL A 1 97 ? -10.775 21.055 -2.093 1.00 61.47 97 VAL A C 1
ATOM 681 O O . VAL A 1 97 ? -11.292 21.655 -1.149 1.00 61.47 97 VAL A O 1
ATOM 684 N N . SER A 1 98 ? -10.464 21.677 -3.233 1.00 56.41 98 SER A N 1
ATOM 685 C CA . SER A 1 98 ? -10.767 23.094 -3.469 1.00 56.41 98 SER A CA 1
ATOM 686 C C . SER A 1 98 ? -12.278 23.371 -3.498 1.00 56.41 98 SER A C 1
ATOM 688 O O . SER A 1 98 ? -12.704 24.442 -3.074 1.00 56.41 98 SER A O 1
ATOM 690 N N . PHE A 1 99 ? -13.099 22.393 -3.901 1.00 48.44 99 PHE A N 1
ATOM 691 C CA . PHE A 1 99 ? -14.563 22.486 -3.860 1.00 48.44 99 PHE A CA 1
ATOM 692 C C . PHE A 1 99 ? -15.123 22.410 -2.426 1.00 48.44 99 PHE A C 1
ATOM 694 O O . PHE A 1 99 ? -16.037 23.161 -2.087 1.00 48.44 99 PHE A O 1
ATOM 701 N N . VAL A 1 100 ? -14.527 21.597 -1.539 1.00 52.72 100 VAL A N 1
ATOM 702 C CA . VAL A 1 100 ? -14.912 21.546 -0.109 1.00 52.72 100 VAL A CA 1
ATOM 703 C C . VAL A 1 100 ? -14.624 22.871 0.600 1.00 52.72 100 VAL A C 1
ATOM 705 O O . VAL A 1 100 ? -15.363 23.264 1.492 1.00 52.72 100 VAL A O 1
ATOM 708 N N . LYS A 1 101 ? -13.617 23.635 0.162 1.00 50.34 101 LYS A N 1
ATOM 709 C CA . LYS A 1 101 ? -13.356 24.981 0.703 1.00 50.34 101 LYS A CA 1
ATOM 710 C C . LYS A 1 101 ? -14.498 25.977 0.424 1.00 50.34 101 LYS A C 1
ATOM 712 O O . LYS A 1 101 ? -14.619 26.954 1.156 1.00 50.34 101 LYS A O 1
ATOM 717 N N . CYS A 1 102 ? -15.339 25.726 -0.588 1.00 41.72 102 CYS A N 1
ATOM 718 C CA . CYS A 1 102 ? -16.529 26.531 -0.896 1.00 41.72 102 CYS A CA 1
ATOM 719 C C . CYS A 1 102 ? -17.801 26.035 -0.169 1.00 41.72 102 CYS A C 1
ATOM 721 O O . CYS A 1 102 ? -18.752 26.798 -0.017 1.00 41.72 102 CYS A O 1
ATOM 723 N N . PHE A 1 103 ? -17.813 24.795 0.341 1.00 47.00 103 PHE A N 1
ATOM 724 C CA . PHE A 1 103 ? -18.859 24.275 1.231 1.00 47.00 103 PHE A CA 1
ATOM 725 C C . PHE A 1 103 ? -18.390 24.429 2.692 1.00 47.00 103 PHE A C 1
ATOM 727 O O . PHE A 1 103 ? -17.690 23.586 3.243 1.00 47.00 103 PHE A O 1
ATOM 734 N N . GLY A 1 104 ? -18.687 25.596 3.267 1.00 35.94 104 GLY A N 1
ATOM 735 C CA . GLY A 1 104 ? -17.988 26.213 4.399 1.00 35.94 104 GLY A CA 1
ATOM 736 C C . GLY A 1 104 ? -17.790 25.402 5.704 1.00 35.94 104 GLY A C 1
ATOM 737 O O . GLY A 1 104 ? -18.601 24.546 6.054 1.00 35.94 104 GLY A O 1
ATOM 738 N N . PRO A 1 105 ? -16.783 25.780 6.525 1.00 44.12 105 PRO A N 1
ATOM 739 C CA . PRO A 1 105 ? -16.618 25.353 7.925 1.00 44.12 105 PRO A CA 1
ATOM 740 C C . PRO A 1 105 ? -17.714 25.818 8.906 1.00 44.12 105 PRO A C 1
ATOM 742 O O . PRO A 1 105 ? -17.613 25.551 10.101 1.00 44.12 105 PRO A O 1
ATOM 745 N N . THR A 1 106 ? -18.747 26.534 8.459 1.00 47.19 106 THR A N 1
ATOM 746 C CA . THR A 1 106 ? -19.729 27.173 9.354 1.00 47.19 106 THR A CA 1
ATOM 747 C C . THR A 1 106 ? -20.955 26.316 9.685 1.00 47.19 106 THR A C 1
ATOM 749 O O . THR A 1 106 ? -21.721 26.702 10.562 1.00 47.19 106 THR A O 1
ATOM 752 N N . ALA A 1 107 ? -21.151 25.152 9.055 1.00 44.28 107 ALA A N 1
ATOM 753 C CA . ALA A 1 107 ? -22.365 24.349 9.271 1.00 44.28 107 ALA A CA 1
ATOM 754 C C . ALA A 1 107 ? -22.281 23.323 10.423 1.00 44.28 107 ALA A C 1
ATOM 756 O O . ALA A 1 107 ? -23.318 22.878 10.900 1.00 44.28 107 ALA A O 1
ATOM 757 N N . VAL A 1 108 ? -21.086 22.951 10.905 1.00 50.56 108 VAL A N 1
ATOM 758 C CA . VAL A 1 108 ? -20.940 21.905 11.950 1.00 50.56 108 VAL A CA 1
ATOM 759 C C . VAL A 1 108 ? -20.777 22.482 13.365 1.00 50.56 108 VAL A C 1
ATOM 761 O O . VAL A 1 108 ? -21.029 21.788 14.342 1.00 50.56 108 VAL A O 1
ATOM 764 N N . ILE A 1 109 ? -20.439 23.770 13.506 1.00 48.81 109 ILE A N 1
ATOM 765 C CA . ILE A 1 109 ? -20.289 24.429 14.823 1.00 48.81 109 ILE A CA 1
ATOM 766 C C . ILE A 1 109 ? -21.630 25.014 15.333 1.00 48.81 109 ILE A C 1
ATOM 768 O O . ILE A 1 109 ? -21.716 25.473 16.467 1.00 48.81 109 ILE A O 1
ATOM 772 N N . SER A 1 110 ? -22.714 24.940 14.547 1.00 41.00 110 SER A N 1
ATOM 773 C CA . SER A 1 110 ? -24.059 25.394 14.946 1.00 41.00 110 SER A CA 1
ATOM 774 C C . SER A 1 110 ? -25.053 24.245 15.183 1.00 41.00 110 SER A C 1
ATOM 776 O O . SER A 1 110 ? -26.230 24.356 14.865 1.00 41.00 110 SER A O 1
ATOM 778 N N . LEU A 1 111 ? -24.607 23.130 15.770 1.00 48.56 111 LEU A N 1
ATOM 779 C CA . LEU A 1 111 ? -25.501 22.290 16.575 1.00 48.56 111 LEU A CA 1
ATOM 780 C C . LEU A 1 111 ? -25.047 22.408 18.030 1.00 48.56 111 LEU A C 1
ATOM 782 O O . LEU A 1 111 ? -24.185 21.675 18.510 1.00 48.56 111 LEU A O 1
ATOM 786 N N . GLY A 1 112 ? -25.574 23.438 18.692 1.00 44.84 112 GLY A N 1
ATOM 787 C CA . GLY A 1 112 ? -25.361 23.671 20.111 1.00 44.84 112 GLY A CA 1
ATOM 788 C C . GLY A 1 112 ? -25.997 22.579 20.984 1.00 44.84 112 GLY A C 1
ATOM 789 O O . GLY A 1 112 ? -26.883 21.850 20.535 1.00 44.84 112 GLY A O 1
ATOM 790 N N . PRO A 1 113 ? -25.586 22.481 22.257 1.00 58.53 113 PRO A N 1
ATOM 791 C CA . PRO A 1 113 ? -26.254 21.648 23.242 1.00 58.53 113 PRO A CA 1
ATOM 792 C C . PRO A 1 113 ? -27.534 22.350 23.719 1.00 58.53 113 PRO A C 1
ATOM 794 O O . PRO A 1 113 ? -27.509 23.133 24.669 1.00 58.53 113 PRO A O 1
ATOM 797 N N . THR A 1 114 ? -28.680 22.076 23.097 1.00 46.28 114 THR A N 1
ATOM 798 C CA . THR A 1 114 ? -29.975 22.382 23.725 1.00 46.28 114 THR A CA 1
ATOM 799 C C . THR A 1 114 ? -30.292 21.300 24.748 1.00 46.28 114 THR A C 1
ATOM 801 O O . THR A 1 114 ? -30.858 20.254 24.446 1.00 46.28 114 THR A O 1
ATOM 804 N N . ARG A 1 115 ? -29.793 21.574 25.952 1.00 49.59 115 ARG A N 1
ATOM 805 C CA . ARG A 1 115 ? -30.390 21.335 27.269 1.00 49.59 115 ARG A CA 1
ATOM 806 C C . ARG A 1 115 ? -31.814 20.753 27.240 1.00 49.59 115 ARG A C 1
ATOM 808 O O . ARG A 1 115 ? -32.712 21.355 26.663 1.00 49.59 115 ARG A O 1
ATOM 815 N N . CYS A 1 116 ? -31.981 19.624 27.929 1.00 41.41 116 CYS A N 1
ATOM 816 C CA . CYS A 1 116 ? -33.263 19.042 28.307 1.00 41.41 116 CYS A CA 1
ATOM 817 C C . CYS A 1 116 ? -34.076 20.015 29.176 1.00 41.41 116 CYS A C 1
ATOM 819 O O . CYS A 1 116 ? -33.542 20.530 30.164 1.00 41.41 116 CYS A O 1
ATOM 821 N N . GLU A 1 117 ? -35.348 20.192 28.831 1.00 51.66 117 GLU A N 1
ATOM 822 C CA . GLU A 1 117 ? -36.443 20.458 29.772 1.00 51.66 117 GLU A CA 1
ATOM 823 C C . GLU A 1 117 ? -37.340 19.218 29.817 1.00 51.66 117 GLU A C 1
ATOM 825 O O . GLU A 1 117 ? -37.485 18.569 28.752 1.00 51.66 117 GLU A O 1
#

pLDDT: mean 78.33, std 15.73, range [35.94, 94.62]

Foldseek 3Di:
DVVVVVVVVVVVVVVVCVLLPPVDPLVVVLVVCCVPVNDVVSVVVVVVVVVVSVVVVVVCVVVCVVCVVVCVVVVPVVVVVVVVVVVVVVVVVVVVVVVVVVVDPPPPVPPDDPDDD

Organism: NCBI:txid258505

Secondary structure (DSSP, 8-state):
-HHHHHHHHHHHHHHHHHHH--TTHHHHHHHHHHHHH-HHHHHHHHHHHHHHHHHHHHHHHHHHHHHHHHHHHTHHHHHHHHHHHHHHHHHHHHHHHHHHTTS-TTSSTT-------